Protein AF-T0ZCK3-F1 (afdb_monomer)

InterPro domains:
  IPR035093 Toxin-antitoxin system, RelE/ParE toxin domain superfamily [G3DSA:3.30.2310.20] (1-65)
  IPR035093 Toxin-antitoxin system, RelE/ParE toxin domain superfamily [SSF143011] (3-53)

Sequence (97 aa):
KRLDNPHVPGGSLHDDLIGCYKIKLNKQGVRLIYRVEDNALIVMVMAVDRREESLVYRSALARLVDTVKTLANTAKTALAREAPARPVSRPSNRAKK

Nearest PDB structures (foldseek):
  4v7k-assembly1_Ay  TM=8.361E-01  e=1.723E-04  Escherichia coli K-12
  2kc9-assembly1_A  TM=8.176E-01  e=2.690E-04  Escherichia coli K-12
  4fxe-assembly1_E  TM=8.578E-01  e=1.704E-03  Escherichia coli K-12
  2kc8-assembly1_A  TM=7.500E-01  e=5.418E-04  Escherichia coli K-12
  8h0n-assembly1_A  TM=8.091E-01  e=8.715E-01  Homo sapiens

pLDDT: mean 81.14, std 12.53, range [47.75, 92.75]

Solvent-accessible surface area (backbone atoms only — not comparable to full-atom values): 5976 Å² total; per-residue (Å²): 109,64,83,80,52,68,86,45,79,96,27,54,44,63,79,100,40,56,75,24,34,52,47,80,41,70,94,77,51,30,32,35,36,32,36,68,40,81,94,74,77,42,76,47,76,59,24,75,29,52,66,57,95,56,45,31,57,56,49,26,51,52,44,51,55,50,51,52,51,51,51,53,51,50,50,55,54,54,59,70,68,71,72,79,84,72,85,81,80,78,82,85,80,88,76,86,134

Mean predicted aligned error: 11.2 Å

Organism: NCBI:txid410659

Foldseek 3Di:
DCLVPVDDPVQADDDPLGQKGWDDPPVVQKIWIWHADPVVSDIGTQAIGHPPPVVRVVSSNVSVVVVVVVVVVVVVVVVVVDDDDDPPDDDDDPDDD

Secondary structure (DSSP, 8-state):
-TTT----GGGB--GGGTTEEEEEETTTTEEEEEEEETTTTEEEEEEEEESGGGHHHHHHHHHHHHHHHHHHHHHHHHHTT-------PPP------

Structure (mmCIF, N/CA/C/O backbone):
data_AF-T0ZCK3-F1
#
_entry.id   AF-T0ZCK3-F1
#
loop_
_atom_site.group_PDB
_atom_site.id
_atom_site.type_symbol
_atom_site.label_atom_id
_atom_site.label_alt_id
_atom_site.label_comp_id
_atom_site.label_asym_id
_atom_site.label_entity_id
_atom_site.label_seq_id
_atom_site.pdbx_PDB_ins_code
_atom_site.Cartn_x
_atom_site.Cartn_y
_atom_site.Car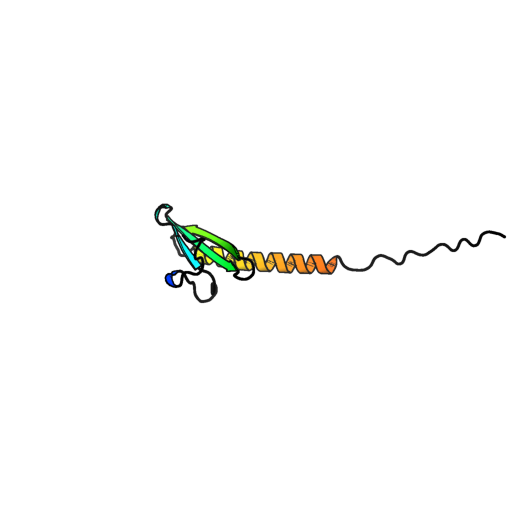tn_z
_atom_site.occupancy
_atom_site.B_iso_or_equiv
_atom_site.auth_seq_id
_atom_site.auth_comp_id
_atom_site.auth_asym_id
_atom_site.auth_atom_id
_atom_site.pdbx_PDB_model_num
ATOM 1 N N . LYS A 1 1 ? -15.849 -8.536 -5.253 1.00 64.94 1 LYS A N 1
ATOM 2 C CA . LYS A 1 1 ? -16.157 -7.090 -5.418 1.00 64.94 1 LYS A CA 1
ATOM 3 C C . LYS A 1 1 ? -14.931 -6.211 -5.663 1.00 64.94 1 LYS A C 1
ATOM 5 O O . LYS A 1 1 ? -14.925 -5.524 -6.666 1.00 64.94 1 LYS A O 1
ATOM 10 N N . ARG A 1 2 ? -13.906 -6.168 -4.789 1.00 74.56 2 ARG A N 1
ATOM 11 C CA . ARG A 1 2 ? -12.708 -5.323 -5.038 1.00 74.56 2 ARG A CA 1
ATOM 12 C C . ARG A 1 2 ? -11.746 -5.885 -6.089 1.00 74.56 2 ARG A C 1
ATOM 14 O O . ARG A 1 2 ? -11.011 -5.113 -6.674 1.00 74.56 2 ARG A O 1
ATOM 21 N N . LEU A 1 3 ? -11.777 -7.195 -6.318 1.00 75.69 3 LEU A N 1
ATOM 22 C CA . LEU A 1 3 ? -11.033 -7.835 -7.405 1.00 75.69 3 LEU A CA 1
ATOM 23 C C . LEU A 1 3 ? -11.715 -7.634 -8.767 1.00 75.69 3 LEU A C 1
ATOM 25 O O . LEU A 1 3 ? -11.024 -7.511 -9.763 1.00 75.69 3 LEU A O 1
ATOM 29 N N . ASP A 1 4 ? -13.048 -7.528 -8.796 1.00 80.50 4 ASP A N 1
ATOM 30 C CA . ASP A 1 4 ? -13.815 -7.370 -10.045 1.00 80.50 4 ASP A CA 1
ATOM 31 C C . ASP A 1 4 ? -13.679 -5.957 -10.633 1.00 80.50 4 ASP A C 1
ATOM 33 O O . ASP A 1 4 ? -13.687 -5.780 -11.844 1.00 80.50 4 ASP A O 1
ATOM 37 N N . ASN A 1 5 ? -13.558 -4.943 -9.770 1.00 83.06 5 ASN A N 1
ATOM 38 C CA . ASN A 1 5 ? -13.218 -3.583 -10.172 1.00 83.06 5 ASN A CA 1
ATOM 39 C C . ASN A 1 5 ? -12.194 -2.991 -9.187 1.00 83.06 5 ASN A C 1
ATOM 41 O O . ASN A 1 5 ? -12.581 -2.439 -8.144 1.00 83.06 5 ASN A O 1
ATOM 45 N N . PRO A 1 6 ? -10.891 -3.145 -9.473 1.00 83.56 6 PRO A N 1
ATOM 46 C CA . PRO A 1 6 ? -9.837 -2.730 -8.561 1.00 83.56 6 PRO A CA 1
ATOM 47 C C . PRO A 1 6 ? -9.604 -1.209 -8.580 1.00 83.56 6 PRO A C 1
ATOM 49 O O . PRO A 1 6 ? -9.175 -0.661 -7.558 1.00 83.56 6 PRO A O 1
ATOM 52 N N . HIS A 1 7 ? -9.983 -0.502 -9.652 1.00 85.44 7 HIS A N 1
ATOM 53 C CA . HIS A 1 7 ? -9.910 0.961 -9.739 1.00 85.44 7 HIS A CA 1
ATOM 54 C C . HIS A 1 7 ? -11.135 1.608 -9.099 1.00 85.44 7 HIS A C 1
ATOM 56 O O . HIS A 1 7 ? -12.208 1.713 -9.692 1.00 85.44 7 HIS A O 1
ATOM 62 N N . VAL A 1 8 ? -10.977 2.070 -7.858 1.00 86.25 8 VAL A N 1
ATOM 63 C CA . VAL A 1 8 ? -12.067 2.706 -7.108 1.00 86.25 8 VAL A CA 1
ATOM 64 C C . VAL A 1 8 ? -11.727 4.172 -6.839 1.00 86.25 8 VAL A C 1
ATOM 66 O O . VAL A 1 8 ? -10.896 4.430 -5.965 1.00 86.25 8 VAL A O 1
ATOM 69 N N . PRO A 1 9 ? -12.396 5.141 -7.498 1.00 83.44 9 PRO A N 1
ATOM 70 C CA . PRO A 1 9 ? -12.067 6.565 -7.383 1.00 83.44 9 PRO A CA 1
ATOM 71 C C . PRO A 1 9 ? -12.094 7.081 -5.939 1.00 83.44 9 PRO A C 1
ATOM 73 O O . PRO A 1 9 ? -11.142 7.699 -5.478 1.00 83.44 9 PRO A O 1
ATOM 76 N N . GLY A 1 10 ? -13.121 6.721 -5.158 1.00 83.56 10 GLY A N 1
ATOM 77 C CA . GLY A 1 10 ? -13.226 7.117 -3.743 1.00 83.56 10 GLY A CA 1
ATOM 78 C C . GLY A 1 10 ? -12.185 6.470 -2.813 1.00 83.56 10 GLY A C 1
ATOM 79 O O . GLY A 1 10 ? -12.098 6.805 -1.630 1.00 83.56 10 GLY A O 1
ATOM 80 N N . GLY A 1 11 ? -11.418 5.506 -3.325 1.00 84.31 11 GLY A N 1
ATOM 81 C CA . GLY A 1 11 ? -10.301 4.872 -2.636 1.00 84.31 11 GLY A CA 1
ATOM 82 C C . GLY A 1 11 ? -8.934 5.380 -3.081 1.00 84.31 11 GLY A C 1
ATOM 83 O O . GLY A 1 11 ? -7.957 4.950 -2.475 1.00 84.31 11 GLY A O 1
ATOM 84 N N . SER A 1 12 ? -8.850 6.246 -4.094 1.00 90.12 12 SER A N 1
ATOM 85 C CA . SER A 1 12 ? -7.569 6.718 -4.622 1.00 90.12 12 SER A CA 1
ATOM 86 C C . SER A 1 12 ? -6.773 7.462 -3.553 1.00 90.12 12 SER A C 1
ATOM 88 O O . SER A 1 12 ? -7.331 8.187 -2.721 1.00 90.12 12 SER A O 1
ATOM 90 N N . LEU A 1 13 ? -5.466 7.237 -3.561 1.00 89.06 13 LEU A N 1
ATOM 91 C CA . LEU A 1 13 ? -4.498 8.018 -2.805 1.00 89.06 13 LEU A CA 1
ATOM 92 C C . LEU A 1 13 ? -3.872 9.086 -3.705 1.00 89.06 13 LEU A C 1
ATOM 94 O O . LEU A 1 13 ? -3.975 9.022 -4.933 1.00 89.06 13 LEU A O 1
ATOM 98 N N . HIS A 1 14 ? -3.278 10.084 -3.061 1.00 86.06 14 HIS A N 1
ATOM 99 C CA . HIS A 1 14 ? -2.651 1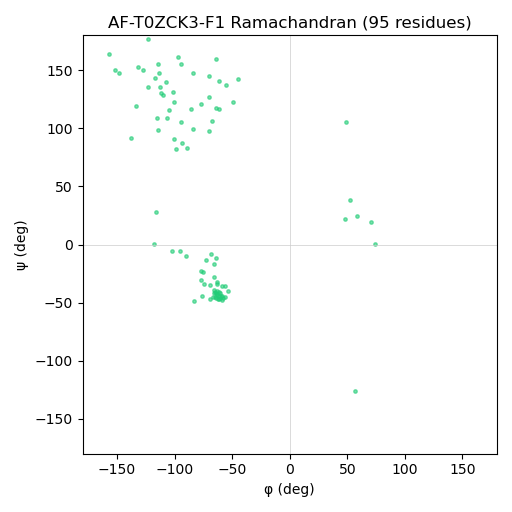1.244 -3.689 1.00 86.06 14 HIS A CA 1
ATOM 100 C C . HIS A 1 14 ? -1.179 11.338 -3.254 1.00 86.06 14 HIS A C 1
ATOM 102 O O . HIS A 1 14 ? -0.721 10.522 -2.446 1.00 86.06 14 HIS A O 1
ATOM 108 N N . ASP A 1 15 ? -0.463 12.316 -3.808 1.00 86.56 15 ASP A N 1
ATOM 109 C CA . ASP A 1 15 ? 0.944 12.615 -3.519 1.00 86.56 15 ASP A CA 1
ATOM 110 C C . ASP A 1 15 ? 1.868 11.407 -3.770 1.00 86.56 15 ASP A C 1
ATOM 112 O O . ASP A 1 15 ? 1.830 10.803 -4.845 1.00 86.56 15 ASP A O 1
ATOM 116 N N . ASP A 1 16 ? 2.665 11.016 -2.776 1.00 84.25 16 ASP A N 1
ATOM 117 C CA . ASP A 1 16 ? 3.669 9.947 -2.860 1.00 84.25 16 ASP A CA 1
ATOM 118 C C . ASP A 1 16 ? 3.082 8.547 -3.126 1.00 84.25 16 ASP A C 1
ATOM 120 O O . ASP A 1 16 ? 3.810 7.596 -3.415 1.00 84.25 16 ASP A O 1
ATOM 124 N N . LEU A 1 17 ? 1.759 8.393 -3.012 1.00 85.62 17 LEU A N 1
ATOM 125 C CA . LEU A 1 17 ? 1.035 7.140 -3.239 1.00 85.62 17 LEU A CA 1
ATOM 126 C C . LEU A 1 17 ? 0.072 7.243 -4.429 1.00 85.62 17 LEU A C 1
ATOM 128 O O . LEU A 1 17 ? -0.946 6.547 -4.475 1.00 85.62 17 LEU A O 1
ATOM 132 N N . ILE A 1 18 ? 0.381 8.102 -5.403 1.00 88.44 18 ILE A N 1
ATOM 133 C CA . ILE A 1 18 ? -0.394 8.216 -6.639 1.00 88.44 18 ILE A CA 1
ATOM 134 C C . ILE A 1 18 ? -0.521 6.859 -7.355 1.00 88.44 18 ILE A C 1
ATOM 136 O O . ILE A 1 18 ? 0.412 6.056 -7.407 1.00 88.44 18 ILE A O 1
ATOM 140 N N . GLY A 1 19 ? -1.720 6.564 -7.861 1.00 86.75 19 GLY A N 1
ATOM 141 C CA . GLY A 1 19 ? -2.036 5.267 -8.474 1.00 86.75 19 GLY A CA 1
ATOM 142 C C . GLY A 1 19 ? -2.208 4.111 -7.478 1.00 86.75 19 GLY A C 1
ATOM 143 O O . GLY A 1 19 ? -2.487 2.985 -7.891 1.00 86.75 19 GLY A O 1
ATOM 144 N N . CYS A 1 20 ? -2.077 4.366 -6.172 1.00 91.06 20 CYS A N 1
ATOM 145 C CA . CYS A 1 20 ? -2.470 3.421 -5.134 1.00 91.06 20 CYS A CA 1
ATOM 146 C C . CYS A 1 20 ? -3.894 3.702 -4.641 1.00 91.06 20 CYS A C 1
ATOM 148 O O . CYS A 1 20 ? -4.405 4.822 -4.677 1.00 91.06 20 CYS A O 1
ATOM 150 N N . TYR A 1 21 ? -4.520 2.664 -4.105 1.00 92.75 21 TYR A N 1
ATOM 151 C CA . TYR A 1 21 ? -5.881 2.669 -3.599 1.00 92.75 21 TYR A CA 1
ATOM 152 C C . TYR A 1 21 ? -5.921 2.120 -2.172 1.00 92.75 21 TYR A C 1
ATOM 154 O O . TYR A 1 21 ? -5.127 1.258 -1.792 1.00 92.75 21 TYR A O 1
ATOM 162 N N . LYS A 1 22 ? -6.883 2.589 -1.370 1.00 90.94 22 LYS A N 1
ATOM 163 C CA . LYS A 1 22 ? -7.110 2.116 0.003 1.00 90.94 22 LYS A CA 1
ATOM 164 C C . LYS A 1 22 ? -8.366 1.260 0.138 1.00 90.94 22 LYS A C 1
ATOM 166 O O . LYS A 1 22 ? -9.442 1.606 -0.360 1.00 90.94 22 LYS A O 1
ATOM 171 N N . ILE A 1 23 ? -8.260 0.196 0.931 1.00 91.25 23 ILE A N 1
ATOM 172 C CA . ILE A 1 23 ? -9.397 -0.577 1.444 1.00 91.25 23 ILE A CA 1
ATOM 173 C C . ILE A 1 23 ? -9.495 -0.355 2.950 1.00 91.25 23 ILE A C 1
ATOM 175 O O . ILE A 1 23 ? -8.523 -0.483 3.692 1.00 91.25 23 ILE A O 1
ATOM 179 N N . LYS A 1 24 ? -10.702 -0.017 3.408 1.00 88.75 24 LYS A N 1
ATOM 180 C CA . LYS A 1 24 ? -11.032 0.101 4.828 1.00 88.75 24 LYS A CA 1
ATOM 181 C C . LYS A 1 24 ? -11.620 -1.228 5.301 1.00 88.75 24 LYS A C 1
ATOM 183 O O . LYS A 1 24 ? -12.775 -1.530 5.013 1.00 88.75 24 LYS A O 1
ATOM 188 N N . LEU A 1 25 ? -10.841 -2.002 6.048 1.00 87.81 25 LEU A N 1
ATOM 189 C CA . LEU A 1 25 ? -11.280 -3.253 6.661 1.00 87.81 25 LEU A CA 1
ATOM 190 C C . LEU A 1 25 ? -11.852 -2.948 8.049 1.00 87.81 25 LEU A C 1
ATOM 192 O O . LEU A 1 25 ? -11.154 -2.977 9.058 1.00 87.81 25 LEU A O 1
ATOM 196 N N . ASN A 1 26 ? -13.125 -2.540 8.083 1.00 85.44 26 ASN A N 1
ATOM 197 C CA . ASN A 1 26 ? -13.773 -2.040 9.303 1.00 85.44 26 ASN A CA 1
ATOM 198 C C . ASN A 1 26 ? -13.881 -3.109 10.394 1.00 85.44 26 ASN A C 1
ATOM 200 O O . ASN A 1 26 ? -13.592 -2.807 11.544 1.00 85.44 26 ASN A O 1
ATOM 204 N N . LYS A 1 27 ? -14.235 -4.349 10.030 1.00 86.06 27 LYS A N 1
ATOM 205 C CA . LYS A 1 27 ? -14.377 -5.453 10.992 1.00 86.06 27 LYS A CA 1
ATOM 206 C C . LYS A 1 27 ? -13.061 -5.798 11.691 1.00 86.06 27 LYS A C 1
ATOM 208 O O . LYS A 1 27 ? -13.080 -6.169 12.852 1.00 86.06 27 LYS A O 1
ATOM 213 N N . GLN A 1 28 ? -11.935 -5.667 10.988 1.00 84.94 28 GLN A N 1
ATOM 214 C CA . GLN A 1 28 ? -10.611 -5.972 11.530 1.00 84.94 28 GLN A CA 1
ATOM 215 C C . GLN A 1 28 ? -9.877 -4.744 12.097 1.00 84.94 28 GLN A C 1
ATOM 217 O O . GLN A 1 28 ? -8.787 -4.893 12.631 1.00 84.94 28 GLN A O 1
ATOM 222 N N . GLY A 1 29 ? -10.418 -3.525 11.965 1.00 89.00 29 GLY A N 1
ATOM 223 C CA . GLY A 1 29 ? -9.734 -2.304 12.422 1.00 89.00 29 GLY A CA 1
ATOM 224 C C . GLY A 1 29 ? -8.506 -1.904 11.587 1.00 89.00 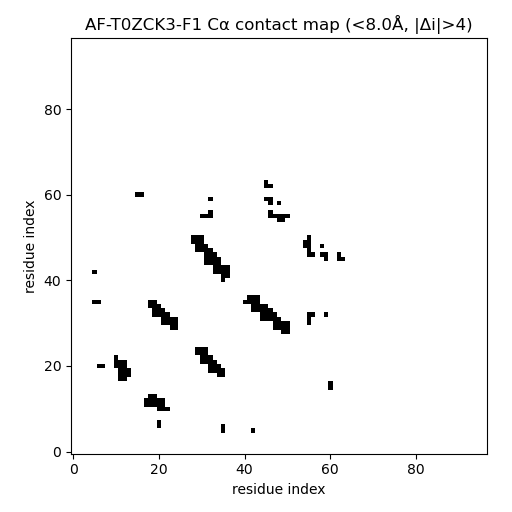29 GLY A C 1
ATOM 225 O O . GLY A 1 29 ? -7.681 -1.106 12.027 1.00 89.00 29 GLY A O 1
ATOM 226 N N . VAL A 1 30 ? -8.394 -2.413 10.359 1.00 90.56 30 VAL A N 1
ATOM 227 C CA . VAL A 1 30 ? -7.193 -2.309 9.512 1.00 90.56 30 VAL A CA 1
ATOM 228 C C . VAL A 1 30 ? -7.463 -1.452 8.269 1.00 90.56 30 VAL A C 1
ATOM 230 O O . VAL A 1 30 ? -8.608 -1.283 7.822 1.00 90.56 30 VAL A O 1
ATOM 233 N N . ARG A 1 31 ? -6.401 -0.873 7.709 1.00 90.62 31 ARG A N 1
ATOM 234 C CA . ARG A 1 31 ? -6.361 -0.270 6.374 1.00 90.62 31 ARG A CA 1
ATOM 235 C C . ARG A 1 31 ? -5.367 -1.054 5.520 1.00 90.62 31 ARG A C 1
ATOM 237 O O . ARG A 1 31 ? -4.341 -1.509 6.010 1.00 90.62 31 ARG A O 1
ATOM 244 N N . LEU A 1 32 ? -5.689 -1.215 4.245 1.00 91.50 32 LEU A N 1
ATOM 245 C CA . LEU A 1 32 ? -4.824 -1.855 3.260 1.00 91.50 32 LEU A CA 1
ATOM 246 C C . LEU A 1 32 ? -4.591 -0.878 2.116 1.00 91.50 32 LEU A C 1
ATOM 248 O O . LEU A 1 32 ? -5.550 -0.251 1.659 1.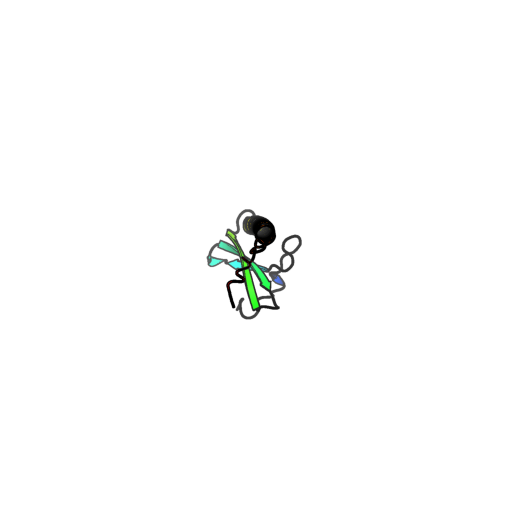00 91.50 32 LEU A O 1
ATOM 252 N N . ILE A 1 33 ? -3.345 -0.766 1.665 1.00 91.94 33 ILE A N 1
ATOM 253 C CA . ILE A 1 33 ? -2.965 -0.010 0.470 1.00 91.94 33 ILE A CA 1
ATOM 254 C C . ILE A 1 33 ? -2.536 -0.997 -0.606 1.00 91.94 33 ILE A C 1
ATOM 256 O 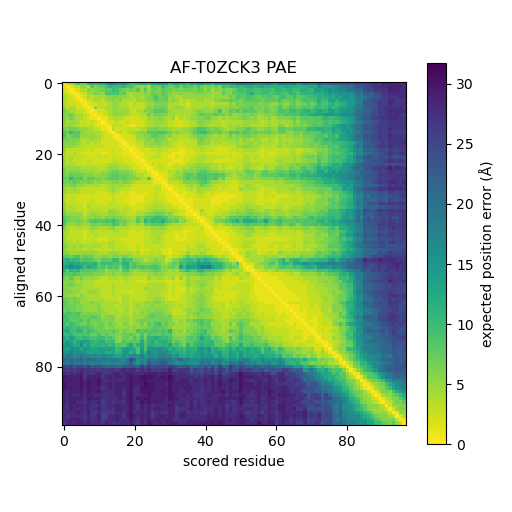O . ILE A 1 33 ? -1.691 -1.859 -0.358 1.00 91.94 33 ILE A O 1
ATOM 260 N N . TYR A 1 34 ? -3.113 -0.855 -1.793 1.00 92.69 34 TYR A N 1
ATOM 261 C CA . TYR A 1 34 ? -2.785 -1.666 -2.957 1.00 92.69 34 TYR A CA 1
ATOM 262 C C . TYR A 1 34 ? -2.547 -0.796 -4.184 1.00 92.69 34 TYR A C 1
ATOM 264 O O . TYR A 1 34 ? -3.106 0.293 -4.298 1.00 92.69 34 TYR A O 1
ATOM 272 N N . ARG A 1 35 ? -1.738 -1.298 -5.107 1.00 91.25 35 ARG A N 1
ATOM 273 C CA . ARG A 1 35 ? -1.545 -0.756 -6.449 1.00 91.25 35 ARG A CA 1
ATOM 274 C C . ARG A 1 35 ? -2.098 -1.755 -7.459 1.00 91.25 35 ARG A C 1
ATOM 276 O O . ARG A 1 35 ? -2.069 -2.960 -7.213 1.00 91.25 35 ARG A O 1
ATOM 283 N N . VAL A 1 36 ? -2.611 -1.246 -8.568 1.00 89.56 36 VAL A N 1
ATOM 284 C CA . VAL A 1 36 ? -3.099 -2.062 -9.681 1.00 89.56 36 VAL A CA 1
ATOM 285 C C . VAL A 1 36 ? -2.180 -1.840 -10.869 1.00 89.56 36 VAL A C 1
ATOM 287 O O . VAL A 1 36 ? -1.789 -0.704 -11.139 1.00 89.56 36 VAL A O 1
ATOM 290 N N . GLU A 1 37 ? -1.810 -2.925 -11.533 1.00 88.62 37 GLU A N 1
ATOM 291 C CA . GLU A 1 37 ? -1.053 -2.906 -12.776 1.00 88.62 37 GLU A CA 1
ATOM 292 C C . GLU A 1 37 ? -1.931 -3.466 -13.897 1.00 88.62 37 GLU A C 1
ATOM 294 O O . GLU A 1 37 ? -2.089 -4.681 -14.044 1.00 88.62 37 GLU A O 1
ATOM 299 N N . ASP A 1 38 ? -2.525 -2.552 -14.667 1.00 85.19 38 ASP A N 1
ATOM 300 C CA . ASP A 1 38 ? -3.501 -2.854 -15.721 1.00 85.19 38 ASP A CA 1
ATOM 301 C C . ASP A 1 38 ? -2.942 -3.779 -16.805 1.00 85.19 38 ASP A C 1
ATOM 303 O O . ASP A 1 38 ? -3.635 -4.668 -17.292 1.00 85.19 38 ASP A O 1
ATOM 307 N N . ASN A 1 39 ? -1.658 -3.620 -17.134 1.00 86.38 39 ASN A N 1
ATOM 308 C CA . ASN A 1 39 ? -0.999 -4.380 -18.196 1.00 86.38 39 ASN A CA 1
ATOM 309 C C . ASN A 1 39 ? -0.886 -5.879 -17.891 1.00 86.38 39 ASN A C 1
ATOM 311 O O . ASN A 1 39 ? -0.821 -6.686 -18.813 1.00 86.38 39 ASN A O 1
ATOM 315 N N . ALA A 1 40 ? -0.835 -6.247 -16.610 1.00 81.50 40 ALA A N 1
ATOM 316 C CA . ALA A 1 40 ? -0.612 -7.622 -16.175 1.00 81.50 40 ALA A CA 1
ATOM 317 C C . ALA A 1 40 ? -1.787 -8.198 -15.366 1.00 81.50 40 ALA A C 1
ATOM 319 O O . ALA A 1 40 ? -1.713 -9.346 -14.932 1.00 81.50 40 ALA A O 1
ATOM 320 N N . LEU A 1 41 ? -2.863 -7.424 -15.153 1.00 83.00 41 LEU A N 1
ATOM 321 C CA . LEU A 1 41 ? -3.973 -7.765 -14.250 1.00 83.00 41 LEU A CA 1
ATOM 322 C C . LEU A 1 41 ? -3.486 -8.131 -12.833 1.00 83.00 41 LEU A C 1
ATOM 324 O O . LEU A 1 41 ? -4.018 -9.032 -12.181 1.00 83.00 41 LEU A O 1
ATOM 328 N N . ILE A 1 42 ? -2.459 -7.427 -12.343 1.00 87.38 42 ILE A N 1
ATOM 329 C CA . ILE A 1 42 ? -1.854 -7.682 -11.030 1.00 87.38 42 ILE A CA 1
ATOM 330 C C . ILE A 1 42 ? -2.361 -6.657 -10.015 1.00 87.38 42 ILE A C 1
ATOM 332 O O . ILE A 1 42 ? -2.313 -5.447 -10.237 1.00 87.38 42 ILE A O 1
ATOM 336 N N . VAL A 1 43 ? -2.804 -7.148 -8.854 1.00 89.38 43 VAL A N 1
ATOM 337 C CA . VAL A 1 43 ? -3.083 -6.323 -7.671 1.00 89.38 43 VAL A CA 1
ATOM 338 C C . VAL A 1 43 ? -1.978 -6.552 -6.651 1.00 89.38 43 VAL A C 1
ATOM 340 O O . VAL A 1 43 ? -1.902 -7.611 -6.027 1.00 89.38 43 VAL A O 1
ATOM 343 N N . MET A 1 44 ? -1.130 -5.545 -6.461 1.00 90.31 44 MET A N 1
ATOM 344 C CA . MET A 1 44 ? -0.004 -5.618 -5.539 1.00 90.31 44 MET A CA 1
ATOM 345 C C . MET A 1 44 ? -0.337 -4.915 -4.226 1.00 90.31 44 MET A C 1
ATOM 347 O O . MET A 1 44 ? -0.668 -3.730 -4.197 1.00 90.31 44 MET A O 1
ATOM 351 N N . VAL A 1 45 ? -0.252 -5.646 -3.117 1.00 91.94 45 VAL A N 1
ATOM 352 C CA . VAL A 1 45 ? -0.495 -5.094 -1.781 1.00 91.94 45 VAL A CA 1
ATOM 353 C C . VAL A 1 45 ? 0.792 -4.472 -1.251 1.00 91.94 45 VAL A C 1
ATOM 355 O O . VAL A 1 45 ? 1.773 -5.169 -1.016 1.00 91.94 45 VAL A O 1
ATOM 358 N N . MET A 1 46 ? 0.770 -3.161 -1.020 1.00 91.38 46 MET A N 1
ATOM 359 C CA . MET A 1 46 ? 1.933 -2.406 -0.549 1.00 91.38 46 MET A CA 1
ATOM 360 C C . MET A 1 46 ? 2.071 -2.511 0.973 1.00 91.38 46 MET A C 1
ATOM 362 O O . MET A 1 46 ? 3.134 -2.832 1.504 1.00 91.38 46 MET A O 1
ATOM 366 N N . ALA A 1 47 ? 0.974 -2.278 1.699 1.00 92.00 47 ALA A N 1
ATOM 367 C CA . ALA A 1 47 ? 0.958 -2.342 3.156 1.00 92.00 47 ALA A CA 1
ATOM 368 C C . ALA A 1 47 ? -0.415 -2.714 3.712 1.00 92.00 47 ALA A C 1
ATOM 370 O O . ALA A 1 47 ? -1.456 -2.381 3.142 1.00 92.00 47 ALA A O 1
ATOM 371 N N . VAL A 1 48 ? -0.389 -3.373 4.867 1.00 91.75 48 VAL A N 1
ATOM 372 C CA . VAL A 1 48 ? -1.559 -3.725 5.672 1.00 91.75 48 VAL A CA 1
ATOM 373 C C . VAL A 1 48 ? -1.224 -3.364 7.106 1.00 91.75 48 VAL A C 1
ATOM 375 O O . VAL A 1 48 ? -0.242 -3.870 7.642 1.00 91.75 48 VAL A O 1
ATOM 378 N N . ASP A 1 49 ? -2.002 -2.466 7.698 1.00 91.62 49 ASP A N 1
ATOM 379 C CA . ASP A 1 49 ? -1.693 -1.913 9.016 1.00 91.62 49 ASP A CA 1
ATOM 380 C C . ASP A 1 49 ? -2.943 -1.370 9.716 1.00 91.62 49 ASP A C 1
ATOM 382 O O . ASP A 1 49 ? -3.994 -1.149 9.099 1.00 91.62 49 ASP A O 1
ATOM 386 N N . ARG A 1 50 ? -2.842 -1.144 11.024 1.00 87.81 50 ARG A N 1
ATOM 387 C CA . ARG A 1 50 ? -3.944 -0.635 11.843 1.00 87.81 50 ARG A CA 1
ATOM 388 C C . ARG A 1 50 ? -4.342 0.781 11.416 1.00 87.81 50 ARG A C 1
ATOM 390 O O . ARG A 1 50 ? -3.612 1.511 10.746 1.00 87.81 50 ARG A O 1
ATOM 397 N N . ARG A 1 51 ? -5.563 1.176 11.784 1.00 81.62 51 ARG A N 1
ATOM 398 C CA . ARG A 1 51 ? -6.104 2.518 11.497 1.00 81.62 51 ARG A CA 1
ATOM 399 C C . ARG A 1 51 ? -5.384 3.656 12.223 1.00 81.62 51 ARG A C 1
ATOM 401 O O . ARG A 1 51 ? -5.593 4.809 11.843 1.00 81.62 51 ARG A O 1
ATOM 408 N N . GLU A 1 52 ? -4.616 3.326 13.249 1.00 82.19 52 GLU A N 1
ATOM 409 C CA . GLU A 1 52 ? -3.969 4.261 14.162 1.00 82.19 52 GLU A CA 1
ATOM 410 C C . GLU A 1 52 ? -2.826 5.020 13.478 1.00 82.19 52 GLU A C 1
ATOM 412 O O . GLU A 1 52 ? -2.170 4.503 12.573 1.00 82.19 52 GLU A O 1
ATOM 417 N N . GLU A 1 53 ? -2.663 6.287 13.873 1.00 76.62 53 GLU A N 1
ATOM 418 C CA . GLU A 1 53 ? -1.538 7.179 13.537 1.00 76.62 53 GLU A CA 1
ATOM 419 C C . GLU A 1 53 ? -1.111 7.260 12.063 1.00 76.62 53 GLU A C 1
ATOM 421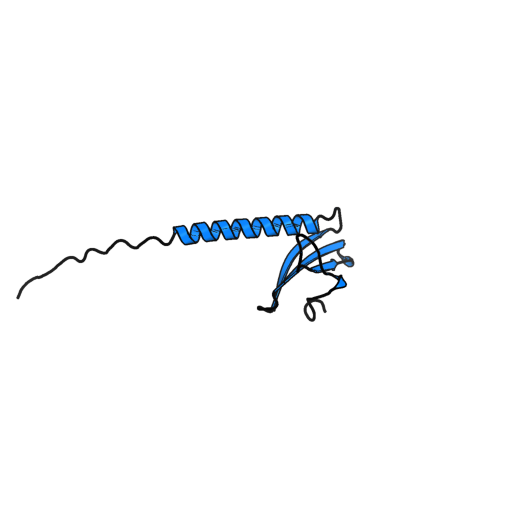 O O . GLU A 1 53 ? 0.015 7.644 11.749 1.00 76.62 53 GLU A O 1
ATOM 426 N N . SER A 1 54 ? -1.993 6.913 11.122 1.00 80.31 54 SER A N 1
ATOM 427 C CA . SER A 1 54 ? -1.624 6.858 9.702 1.00 80.31 54 SER A CA 1
ATOM 428 C C . SER A 1 54 ? -0.462 5.887 9.413 1.00 80.31 54 SER A C 1
ATOM 430 O O . SER A 1 54 ? 0.198 6.017 8.377 1.00 80.31 54 SER A O 1
ATOM 432 N N . LEU A 1 55 ? -0.255 4.877 10.274 1.00 85.56 55 LEU A N 1
ATOM 433 C CA . LEU A 1 55 ? 0.827 3.887 10.165 1.00 85.56 55 LEU A CA 1
ATOM 434 C C . LEU A 1 55 ? 0.853 3.212 8.799 1.00 85.56 55 LEU A C 1
ATOM 436 O O . LEU A 1 55 ? 1.909 3.085 8.193 1.00 85.56 55 LEU A O 1
ATOM 440 N N . VAL A 1 56 ? -0.323 2.899 8.250 1.00 88.00 56 VAL A N 1
ATOM 441 C CA . VAL A 1 56 ? -0.437 2.238 6.946 1.00 88.00 56 VAL A CA 1
ATOM 442 C C . VAL A 1 56 ? 0.271 3.000 5.817 1.00 88.00 56 VAL A C 1
ATOM 444 O O . VAL A 1 56 ? 0.837 2.375 4.924 1.00 88.00 56 VAL A O 1
ATOM 447 N N . TYR A 1 57 ? 0.261 4.336 5.855 1.00 88.31 57 TYR A N 1
ATOM 448 C CA . TYR A 1 57 ? 0.885 5.168 4.825 1.00 88.31 57 TYR A CA 1
ATOM 449 C C . TYR A 1 57 ? 2.402 5.192 4.995 1.00 88.31 57 TYR A C 1
ATOM 451 O O . TYR A 1 57 ? 3.130 4.992 4.026 1.00 88.31 57 TYR A O 1
ATOM 459 N N . ARG A 1 58 ? 2.878 5.349 6.238 1.00 89.31 58 ARG A N 1
ATOM 460 C CA . ARG A 1 58 ? 4.310 5.282 6.567 1.00 89.31 58 ARG A CA 1
ATOM 461 C C . ARG A 1 58 ? 4.889 3.915 6.205 1.00 89.31 58 ARG A C 1
ATOM 463 O O . ARG A 1 58 ? 5.917 3.846 5.541 1.00 89.31 58 ARG A O 1
ATOM 470 N N . SER A 1 59 ? 4.186 2.842 6.564 1.00 90.75 59 SER A N 1
ATOM 471 C CA . SER A 1 59 ? 4.540 1.461 6.230 1.00 90.75 59 SER A CA 1
ATOM 472 C C . SER A 1 59 ? 4.577 1.230 4.717 1.00 90.75 59 SER A C 1
ATOM 474 O O . SER A 1 59 ? 5.504 0.588 4.225 1.00 90.75 59 SER A O 1
ATOM 476 N N . ALA A 1 60 ? 3.615 1.772 3.960 1.00 91.25 60 ALA A N 1
ATOM 477 C CA . ALA A 1 60 ? 3.614 1.673 2.498 1.00 91.25 60 ALA A CA 1
ATOM 478 C C . ALA A 1 60 ? 4.815 2.387 1.865 1.00 91.25 60 ALA A C 1
ATOM 480 O O . ALA A 1 60 ? 5.486 1.800 1.018 1.00 91.25 60 ALA A O 1
ATOM 481 N N . LEU A 1 61 ? 5.116 3.614 2.300 1.00 90.31 61 LEU A N 1
ATOM 482 C CA . LEU A 1 61 ? 6.259 4.381 1.798 1.00 90.31 61 LEU A CA 1
ATOM 483 C C . LEU A 1 61 ? 7.591 3.719 2.152 1.00 90.31 61 LEU A C 1
ATOM 485 O O . LEU A 1 61 ? 8.447 3.559 1.285 1.00 90.31 61 LEU A O 1
ATOM 489 N N . ALA A 1 62 ? 7.748 3.274 3.400 1.00 91.56 62 ALA A N 1
ATOM 490 C CA . ALA A 1 62 ? 8.952 2.583 3.846 1.00 91.56 62 ALA A CA 1
ATOM 491 C C . ALA A 1 62 ? 9.217 1.325 3.009 1.00 91.56 62 ALA A C 1
ATOM 493 O O . ALA A 1 62 ? 10.333 1.130 2.528 1.00 91.56 62 ALA A O 1
ATOM 494 N N . ARG A 1 63 ? 8.179 0.512 2.769 1.00 91.44 63 ARG A N 1
ATOM 495 C CA . ARG A 1 63 ? 8.284 -0.686 1.927 1.00 91.44 63 ARG A CA 1
ATOM 496 C C . ARG A 1 63 ? 8.581 -0.339 0.480 1.00 91.44 63 ARG A C 1
ATOM 498 O O . ARG A 1 63 ? 9.421 -0.998 -0.117 1.00 91.44 63 ARG A O 1
ATOM 505 N N . LEU A 1 64 ? 7.955 0.693 -0.085 1.00 88.50 64 LEU A N 1
ATOM 506 C CA . LEU A 1 64 ? 8.246 1.122 -1.453 1.00 88.50 64 LEU A CA 1
ATOM 507 C C . LEU A 1 64 ? 9.728 1.499 -1.604 1.00 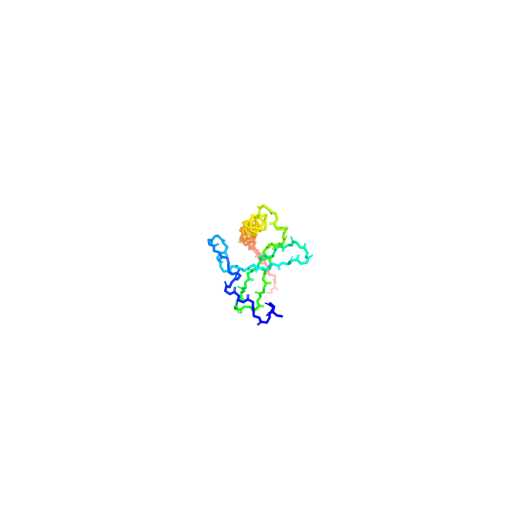88.50 64 LEU A C 1
ATOM 509 O O . LEU A 1 64 ? 10.399 1.002 -2.506 1.00 88.50 64 LEU A O 1
ATOM 513 N N . VAL A 1 65 ? 10.255 2.306 -0.680 1.00 89.88 65 VAL A N 1
ATOM 514 C CA . VAL A 1 65 ? 11.670 2.704 -0.665 1.00 89.88 65 VAL A CA 1
ATOM 515 C C . VAL A 1 65 ? 12.588 1.490 -0.512 1.00 89.88 65 VAL A C 1
ATOM 517 O O . VAL A 1 65 ? 13.587 1.389 -1.222 1.00 89.88 65 VAL A O 1
ATOM 520 N N . ASP A 1 66 ? 12.260 0.562 0.384 1.00 92.00 66 ASP A N 1
ATOM 521 C CA . ASP A 1 66 ? 13.050 -0.655 0.594 1.00 92.00 66 ASP A CA 1
ATOM 522 C C . ASP A 1 66 ? 13.034 -1.580 -0.635 1.00 92.00 66 ASP A C 1
ATOM 524 O O . ASP A 1 66 ? 14.067 -2.091 -1.068 1.00 92.00 66 ASP A O 1
ATOM 528 N N . THR A 1 67 ? 11.882 -1.701 -1.294 1.00 89.38 67 THR A N 1
ATOM 529 C CA . THR A 1 67 ? 11.740 -2.475 -2.537 1.00 89.38 67 THR A CA 1
ATOM 530 C C . THR A 1 67 ? 12.592 -1.869 -3.656 1.00 89.38 67 THR A C 1
ATOM 532 O O . THR A 1 67 ? 13.305 -2.577 -4.359 1.00 89.38 67 THR A O 1
ATOM 535 N N . VAL A 1 68 ? 12.601 -0.540 -3.803 1.00 88.31 68 VAL A N 1
ATOM 536 C CA . VAL A 1 68 ? 13.454 0.132 -4.799 1.00 88.31 68 VAL A CA 1
ATOM 537 C C . VAL A 1 68 ? 14.939 -0.057 -4.477 1.00 88.31 68 VAL A C 1
ATOM 539 O O . VAL A 1 68 ? 15.736 -0.320 -5.378 1.00 88.31 68 VAL A O 1
ATOM 542 N N . LYS A 1 69 ? 15.325 0.029 -3.197 1.00 90.75 69 LYS A N 1
ATOM 543 C CA . LYS A 1 69 ? 16.711 -0.207 -2.758 1.00 90.75 69 LYS A CA 1
ATOM 544 C C . LYS A 1 69 ? 17.166 -1.630 -3.055 1.00 90.75 69 LYS A C 1
ATOM 546 O O . LYS A 1 69 ? 18.256 -1.818 -3.592 1.00 90.75 69 LYS A O 1
ATOM 551 N N . THR A 1 70 ? 16.343 -2.619 -2.720 1.00 91.44 70 THR A N 1
ATOM 552 C CA . THR A 1 70 ? 16.649 -4.028 -2.989 1.00 91.44 70 THR A CA 1
ATOM 553 C C . THR A 1 70 ? 16.791 -4.269 -4.487 1.00 91.44 70 THR A C 1
ATOM 555 O O . THR A 1 70 ? 17.826 -4.787 -4.894 1.00 91.44 70 THR A O 1
ATOM 558 N N . LEU A 1 71 ? 15.865 -3.779 -5.317 1.00 87.94 71 LEU A N 1
ATOM 559 C CA . LEU A 1 71 ? 15.960 -3.877 -6.780 1.00 87.94 71 LEU A CA 1
ATOM 560 C C . LEU A 1 71 ? 17.223 -3.209 -7.342 1.00 87.94 71 LEU A C 1
ATOM 562 O O . LEU A 1 71 ? 17.913 -3.801 -8.170 1.00 87.94 71 LEU A O 1
ATOM 566 N N . ALA A 1 72 ? 17.566 -2.006 -6.875 1.00 87.81 72 ALA A N 1
ATOM 567 C CA . ALA A 1 72 ? 18.776 -1.307 -7.306 1.00 87.81 72 ALA A CA 1
ATOM 568 C C . ALA A 1 72 ? 20.049 -2.076 -6.921 1.00 87.81 72 ALA A C 1
ATOM 570 O O . ALA A 1 72 ? 20.990 -2.165 -7.713 1.00 87.81 72 ALA A O 1
ATOM 571 N N . ASN A 1 73 ? 20.077 -2.658 -5.722 1.00 88.56 73 ASN A N 1
ATOM 572 C CA . ASN A 1 73 ? 21.187 -3.490 -5.272 1.00 88.56 73 ASN A CA 1
ATOM 573 C C . ASN A 1 73 ? 21.277 -4.781 -6.094 1.00 88.56 73 ASN A C 1
ATOM 575 O O . ASN A 1 73 ? 22.359 -5.117 -6.571 1.00 88.56 73 ASN A O 1
ATOM 579 N N . THR A 1 74 ? 20.152 -5.456 -6.342 1.00 88.56 74 THR A N 1
ATOM 580 C CA . THR A 1 74 ? 20.090 -6.656 -7.185 1.00 88.56 74 THR A CA 1
ATOM 581 C C . THR A 1 74 ? 20.563 -6.366 -8.608 1.00 88.56 74 THR A C 1
ATOM 583 O O . THR A 1 74 ? 21.370 -7.126 -9.135 1.00 88.56 74 THR A O 1
ATOM 586 N N . ALA A 1 75 ? 20.141 -5.251 -9.210 1.00 84.62 75 ALA A N 1
ATOM 587 C CA . ALA A 1 75 ? 20.578 -4.843 -10.544 1.00 84.62 75 ALA A CA 1
ATOM 588 C C . ALA A 1 75 ? 22.091 -4.571 -10.599 1.00 84.62 75 ALA A C 1
ATOM 590 O O . ALA A 1 75 ? 22.770 -5.043 -11.510 1.00 84.62 75 ALA A O 1
ATOM 591 N N . LYS A 1 76 ? 22.648 -3.886 -9.588 1.00 78.94 76 LYS A N 1
ATOM 592 C CA . LYS A 1 76 ? 24.103 -3.677 -9.469 1.00 78.94 76 LYS A CA 1
ATOM 593 C C . LYS A 1 76 ? 24.864 -4.997 -9.331 1.00 78.94 76 LYS A C 1
ATOM 595 O O . LYS A 1 76 ? 25.912 -5.164 -9.947 1.00 78.94 76 LYS A O 1
ATOM 600 N N . THR A 1 77 ? 24.344 -5.942 -8.548 1.00 78.25 77 THR A N 1
ATOM 601 C CA . THR A 1 77 ? 24.948 -7.274 -8.395 1.00 78.25 77 THR A CA 1
ATOM 602 C C . THR A 1 77 ? 24.834 -8.117 -9.670 1.00 78.25 77 THR A C 1
ATOM 604 O O . THR A 1 77 ? 25.753 -8.874 -9.972 1.00 78.25 77 THR A O 1
ATOM 607 N N . ALA A 1 78 ? 23.744 -7.982 -10.429 1.00 72.06 78 ALA A N 1
ATOM 608 C CA . ALA A 1 78 ? 23.544 -8.686 -11.694 1.00 72.06 78 ALA A CA 1
ATOM 609 C C . ALA A 1 78 ? 24.496 -8.178 -12.789 1.00 72.06 78 ALA A C 1
ATOM 611 O O . ALA A 1 78 ? 25.182 -8.994 -13.399 1.00 72.06 78 ALA A O 1
ATOM 612 N N . LEU A 1 79 ? 24.635 -6.854 -12.962 1.00 61.94 79 LEU A N 1
ATOM 613 C CA . LEU A 1 79 ? 25.603 -6.276 -13.909 1.00 61.94 79 LEU A CA 1
ATOM 614 C C . LEU A 1 79 ? 27.061 -6.607 -13.545 1.00 61.94 79 LEU A C 1
ATOM 616 O O . LEU A 1 79 ? 27.892 -6.772 -14.430 1.00 61.94 79 LEU A O 1
ATOM 620 N N . ALA A 1 80 ? 27.389 -6.744 -12.256 1.00 64.81 80 ALA A N 1
ATOM 621 C CA . ALA A 1 80 ? 28.740 -7.106 -11.819 1.00 64.81 80 ALA A CA 1
ATOM 622 C C . ALA A 1 80 ? 29.111 -8.583 -12.074 1.00 64.81 80 ALA A C 1
ATOM 624 O O . ALA A 1 80 ? 30.284 -8.941 -11.969 1.00 64.81 80 ALA A O 1
ATOM 625 N N . ARG A 1 81 ? 28.140 -9.452 -12.391 1.00 59.78 81 ARG A N 1
ATOM 626 C CA . ARG A 1 81 ? 28.382 -10.873 -12.707 1.00 59.78 81 ARG A CA 1
ATOM 627 C C . ARG A 1 81 ? 28.621 -11.139 -14.198 1.00 59.78 81 ARG A C 1
ATOM 629 O O . ARG A 1 81 ? 29.065 -12.233 -14.534 1.00 59.78 81 ARG A O 1
ATOM 636 N N . GLU A 1 82 ? 28.396 -10.158 -15.069 1.00 54.62 82 GLU A N 1
ATOM 637 C CA . GLU A 1 82 ? 28.685 -10.238 -16.506 1.00 54.62 82 GLU A CA 1
ATOM 638 C C . GLU A 1 82 ? 30.028 -9.560 -16.839 1.00 54.62 82 GLU A C 1
ATOM 640 O O . GLU A 1 82 ? 30.093 -8.414 -17.272 1.00 54.62 82 GLU A O 1
ATOM 645 N N . ALA A 1 83 ? 31.136 -10.279 -16.639 1.00 57.69 83 ALA A N 1
ATOM 646 C CA . ALA A 1 83 ? 32.434 -9.974 -17.255 1.00 57.69 83 ALA A CA 1
ATOM 647 C C . ALA A 1 83 ? 33.226 -11.281 -17.492 1.00 57.69 83 ALA A C 1
ATOM 649 O O . ALA A 1 83 ? 33.037 -12.254 -16.761 1.00 57.69 83 ALA A O 1
ATOM 650 N N . PRO A 1 84 ? 34.055 -11.353 -18.551 1.00 51.62 84 PRO A N 1
ATOM 651 C CA . 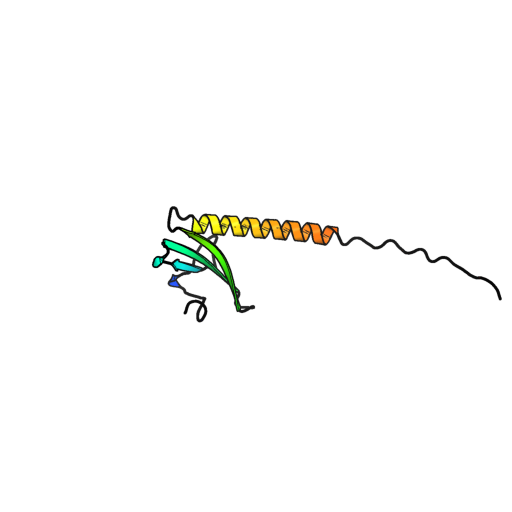PRO A 1 84 ? 33.958 -12.403 -19.564 1.00 51.62 84 PRO A CA 1
ATOM 652 C C . PRO A 1 84 ? 34.670 -13.706 -19.196 1.00 51.62 84 PRO A C 1
ATOM 654 O O . PRO A 1 84 ? 35.745 -13.715 -18.592 1.00 51.62 84 PRO A O 1
ATOM 657 N N . ALA A 1 85 ? 34.100 -14.819 -19.665 1.00 60.47 85 ALA A N 1
ATOM 658 C CA . ALA A 1 85 ? 34.786 -16.100 -19.731 1.00 60.47 85 ALA A CA 1
ATOM 659 C C . ALA A 1 85 ? 36.161 -15.917 -20.403 1.00 60.47 85 ALA A C 1
ATOM 661 O O . ALA A 1 85 ? 36.260 -15.410 -21.521 1.00 60.47 85 ALA A O 1
ATOM 662 N N . ARG A 1 86 ? 37.222 -16.304 -19.682 1.00 57.62 86 ARG A N 1
ATOM 663 C CA . ARG A 1 86 ? 38.617 -16.315 -20.151 1.00 57.62 86 ARG A CA 1
ATOM 664 C C . ARG A 1 86 ? 38.710 -16.923 -21.560 1.00 57.62 86 ARG A C 1
ATOM 666 O O . ARG A 1 86 ? 38.039 -17.927 -21.810 1.00 57.62 86 ARG A O 1
ATOM 673 N N . PRO A 1 87 ? 39.574 -16.407 -22.456 1.00 54.75 87 PRO A N 1
ATOM 674 C CA . PRO A 1 87 ? 39.785 -17.051 -23.741 1.00 54.75 87 PRO A CA 1
ATOM 675 C C . PRO A 1 87 ? 40.406 -18.425 -23.476 1.00 54.75 87 PRO A C 1
ATOM 677 O O . PRO A 1 87 ? 41.489 -18.534 -22.900 1.00 54.75 87 PRO A O 1
ATOM 680 N N . VAL A 1 88 ? 39.692 -19.483 -23.856 1.00 63.19 88 VAL A N 1
ATOM 681 C CA . VAL A 1 88 ? 40.217 -20.847 -23.815 1.00 63.19 88 VAL A CA 1
ATOM 682 C C . VAL A 1 88 ? 41.323 -20.924 -24.862 1.00 63.19 88 VAL A C 1
ATOM 684 O O . VAL A 1 88 ? 41.061 -20.912 -26.066 1.00 63.19 88 VAL A O 1
ATOM 687 N N . SER A 1 89 ? 42.575 -20.961 -24.414 1.00 63.97 89 SER A N 1
ATOM 688 C CA . SER A 1 89 ? 43.715 -21.259 -25.272 1.00 63.97 89 SER A CA 1
ATOM 689 C C . SER A 1 89 ? 43.547 -22.669 -25.849 1.00 63.97 89 SER A C 1
ATOM 691 O O . SER A 1 89 ? 43.496 -23.661 -25.124 1.00 63.97 89 SER A O 1
ATOM 693 N N . ARG A 1 90 ? 43.427 -22.769 -27.178 1.00 59.78 90 ARG A N 1
ATOM 694 C CA . ARG A 1 90 ? 43.456 -24.051 -27.899 1.00 59.78 90 ARG A CA 1
ATOM 695 C C . ARG A 1 90 ? 44.881 -24.617 -27.852 1.00 59.78 90 ARG A C 1
ATOM 697 O O . ARG A 1 90 ? 45.789 -23.920 -28.306 1.00 59.78 90 ARG A O 1
ATOM 704 N N . PRO A 1 91 ? 45.113 -25.865 -27.411 1.00 58.00 91 PRO A N 1
ATOM 705 C CA . PRO A 1 91 ? 46.390 -26.506 -27.664 1.00 58.00 91 PRO A CA 1
ATOM 706 C C . PRO A 1 91 ? 46.424 -26.975 -29.125 1.00 58.0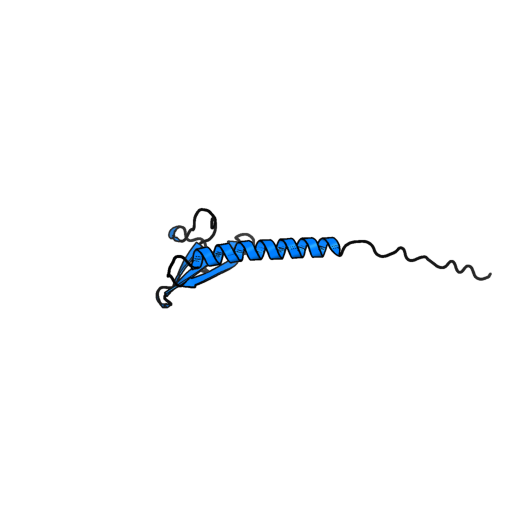0 91 PRO A C 1
ATOM 708 O O . PRO A 1 91 ? 45.587 -27.754 -29.582 1.00 58.00 91 PRO A O 1
ATOM 711 N N . SER A 1 92 ? 47.402 -26.464 -29.869 1.00 62.53 92 SER A N 1
ATOM 712 C CA . SER A 1 92 ? 47.772 -26.935 -31.202 1.00 62.53 92 SER A CA 1
ATOM 713 C C . SER A 1 92 ? 48.418 -28.319 -31.091 1.00 62.53 92 SER A C 1
ATOM 715 O O . SER A 1 92 ? 49.620 -28.418 -30.856 1.00 62.53 92 SER A O 1
ATOM 717 N N . ASN A 1 93 ? 47.648 -29.384 -31.319 1.00 58.12 93 ASN A N 1
ATOM 718 C CA . ASN A 1 93 ? 48.201 -30.713 -31.587 1.00 58.12 93 ASN A CA 1
ATOM 719 C C . ASN A 1 93 ? 48.161 -30.999 -33.091 1.00 58.12 93 ASN A C 1
ATOM 721 O O . ASN A 1 93 ? 47.200 -31.560 -33.612 1.00 58.12 93 ASN A O 1
ATOM 725 N N . ARG A 1 94 ? 49.246 -30.636 -33.786 1.00 52.25 94 ARG A N 1
ATOM 726 C CA . ARG A 1 94 ? 49.583 -31.187 -35.105 1.00 52.25 94 ARG A CA 1
ATOM 727 C C . ARG A 1 94 ? 50.531 -32.364 -34.890 1.00 52.25 94 ARG A C 1
ATOM 729 O O . ARG A 1 94 ? 51.746 -32.200 -34.882 1.00 52.25 94 ARG A O 1
ATOM 736 N N . ALA A 1 95 ? 49.959 -33.547 -34.690 1.00 56.94 95 ALA A N 1
ATOM 737 C CA . ALA A 1 95 ? 50.687 -34.807 -34.697 1.00 56.94 95 ALA A CA 1
ATOM 738 C C . ALA A 1 95 ? 50.401 -35.558 -36.008 1.00 56.94 95 ALA A C 1
ATOM 740 O O . ALA A 1 95 ? 49.271 -35.951 -36.266 1.00 56.94 95 ALA A O 1
ATOM 741 N N . LYS A 1 96 ? 51.470 -35.731 -36.795 1.00 53.53 96 LYS A N 1
ATOM 742 C CA . LYS A 1 96 ? 51.764 -36.826 -37.737 1.00 53.53 96 LYS A CA 1
ATOM 743 C C . LYS A 1 96 ? 50.678 -37.253 -38.744 1.00 53.53 96 LYS A C 1
ATOM 745 O O . LYS A 1 96 ? 49.833 -38.087 -38.431 1.00 53.53 96 LYS A O 1
ATOM 750 N N . LYS A 1 97 ? 50.872 -36.866 -40.007 1.00 47.75 97 LYS A N 1
ATOM 751 C CA . LYS A 1 97 ? 51.140 -37.817 -41.100 1.00 47.75 97 LYS A CA 1
ATOM 752 C C . LYS A 1 97 ? 51.837 -37.110 -42.256 1.00 47.75 97 LYS A C 1
ATOM 754 O O . LYS A 1 97 ? 51.525 -35.916 -42.458 1.00 47.75 97 LYS A O 1
#

Radius of gyration: 24.67 Å; Cα contacts (8 Å, |Δi|>4): 99; chains: 1; bounding box: 68×50×55 Å